Protein AF-A0A654E2T0-F1 (afdb_monomer_lite)

Secondary structure (DSSP, 8-state):
--HHHHHHHHHHHHHHHGGGSSPPHHHHHHHHHHHHHTT--HHHHHHHHHS-SS---GGG--HHHHHHHHHHHHHHT--TT---HHHHHHHHHHHHHTT--HHHHHHHHHHHHTT---HHHHHHHHHHHS---

pLDDT: mean 79.06, std 11.31, range [37.72, 90.38]

Radius of gyration: 14.39 Å; chains: 1; bounding box: 32×35×35 Å

Foldseek 3Di:
DQVVVLLVLLLLLLLLCCPVHDRDPLSLVLSQVLSVLSPDDPVNSVCCNVPRPPRDPLVPDDLVRLLVSLLSLLLSQCRPPDHDPSSLVSSQSSCVSNVHHSVLSVQSNVCNNVVNPPPVSSVVSSVVGVPDD

Structure (mmCIF, N/CA/C/O backbone):
data_AF-A0A654E2T0-F1
#
_entry.id   AF-A0A654E2T0-F1
#
loop_
_atom_site.group_PDB
_atom_site.id
_atom_site.type_symbol
_atom_site.label_atom_id
_atom_site.label_alt_id
_atom_site.label_comp_id
_atom_site.label_asym_id
_atom_site.label_entity_id
_atom_site.label_seq_id
_atom_site.pdbx_PDB_ins_code
_atom_site.Cartn_x
_atom_site.Cartn_y
_atom_site.Cartn_z
_atom_site.occupancy
_atom_site.B_iso_or_equiv
_atom_site.auth_seq_id
_atom_site.auth_comp_id
_atom_site.auth_asym_id
_atom_site.auth_atom_id
_atom_site.pdbx_PDB_model_num
ATOM 1 N N . MET A 1 1 ? 4.883 -10.769 19.058 1.00 37.72 1 MET A N 1
ATOM 2 C CA . MET A 1 1 ? 5.787 -9.907 18.259 1.00 37.72 1 MET A CA 1
ATOM 3 C C . MET A 1 1 ? 5.198 -9.505 16.894 1.00 37.72 1 MET A C 1
ATOM 5 O O . MET A 1 1 ? 5.919 -8.901 16.115 1.00 37.72 1 MET A O 1
ATOM 9 N N . SER A 1 2 ? 3.911 -9.766 16.605 1.00 51.19 2 SER A N 1
ATOM 10 C CA . SER A 1 2 ? 3.298 -9.479 15.290 1.00 51.19 2 SER A CA 1
ATOM 11 C C . SER A 1 2 ? 2.792 -8.034 15.133 1.00 51.19 2 SER A C 1
ATOM 13 O O . SER A 1 2 ? 3.123 -7.389 14.147 1.00 51.19 2 SER A O 1
ATOM 15 N N . LYS A 1 3 ? 2.153 -7.461 16.170 1.00 52.16 3 LYS A N 1
ATOM 16 C CA . LYS A 1 3 ? 1.484 -6.143 16.105 1.00 52.16 3 LYS A CA 1
ATOM 17 C C . LYS A 1 3 ? 2.337 -4.977 15.579 1.00 52.16 3 LYS A C 1
ATOM 19 O O . LYS A 1 3 ? 1.813 -4.105 14.907 1.00 52.16 3 LYS A O 1
ATOM 24 N N . GLN A 1 4 ? 3.639 -4.920 15.882 1.00 54.78 4 GLN A N 1
ATOM 25 C CA . GLN A 1 4 ? 4.495 -3.800 15.448 1.00 54.78 4 GLN A CA 1
ATOM 26 C C . GLN A 1 4 ? 4.699 -3.786 13.925 1.00 54.78 4 GLN A C 1
ATOM 28 O O . GLN A 1 4 ? 4.780 -2.722 13.316 1.00 54.78 4 GLN A O 1
ATOM 33 N N . LYS A 1 5 ? 4.783 -4.975 13.319 1.00 60.12 5 LYS A N 1
ATOM 34 C CA . LYS A 1 5 ? 5.024 -5.136 11.886 1.00 60.12 5 LYS A CA 1
ATOM 35 C C . LYS A 1 5 ? 3.763 -4.800 11.090 1.00 60.12 5 LYS A C 1
ATOM 37 O O . LYS A 1 5 ? 3.849 -4.088 10.095 1.00 60.12 5 LYS A O 1
ATOM 42 N N . ASP A 1 6 ? 2.614 -5.205 11.619 1.00 66.00 6 ASP A N 1
ATOM 43 C CA . ASP A 1 6 ? 1.299 -4.914 11.050 1.00 66.00 6 ASP A CA 1
ATOM 44 C C . ASP A 1 6 ? 1.002 -3.400 11.108 1.00 66.00 6 ASP A C 1
ATOM 46 O O . ASP A 1 6 ? 0.569 -2.808 10.124 1.00 66.00 6 A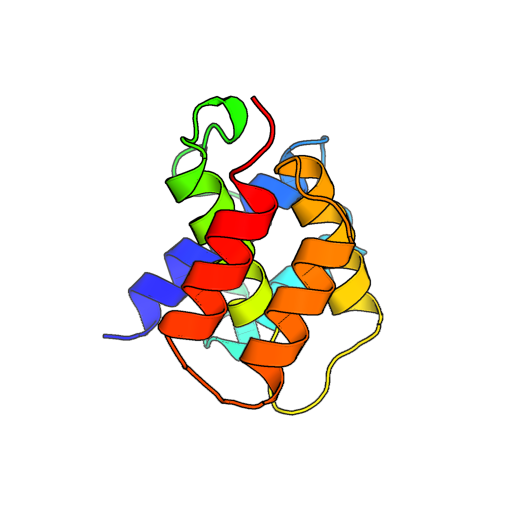SP A O 1
ATOM 50 N N . LYS A 1 7 ? 1.384 -2.720 12.201 1.00 70.31 7 LYS A N 1
ATOM 51 C CA . LYS A 1 7 ? 1.290 -1.251 12.334 1.00 70.31 7 LYS A CA 1
ATOM 52 C C . LYS A 1 7 ? 2.105 -0.491 11.285 1.00 70.31 7 LYS A C 1
ATOM 54 O O . LYS A 1 7 ? 1.581 0.405 10.629 1.00 70.31 7 LYS A O 1
ATOM 59 N N . SER A 1 8 ? 3.376 -0.861 11.085 1.00 74.56 8 SER A N 1
ATOM 60 C CA . SER A 1 8 ? 4.206 -0.228 10.042 1.00 74.56 8 SER A CA 1
ATOM 61 C C . SER A 1 8 ? 3.631 -0.423 8.640 1.00 74.56 8 SER A C 1
ATOM 63 O O . SER A 1 8 ? 3.745 0.443 7.780 1.00 74.56 8 SER A O 1
ATOM 65 N N . GLN A 1 9 ? 2.980 -1.561 8.428 1.00 76.81 9 GLN A N 1
ATOM 66 C CA . GLN A 1 9 ? 2.407 -1.955 7.159 1.00 76.81 9 GLN A CA 1
ATOM 67 C C . GLN A 1 9 ? 1.110 -1.197 6.831 1.00 76.81 9 GLN A C 1
ATOM 69 O O . GLN A 1 9 ? 0.942 -0.753 5.698 1.00 76.81 9 GLN A O 1
ATOM 74 N N . ILE A 1 10 ? 0.245 -0.958 7.820 1.00 82.44 10 ILE A N 1
ATOM 75 C CA . ILE A 1 10 ? -0.939 -0.098 7.656 1.00 82.44 10 ILE A CA 1
ATOM 76 C C . ILE A 1 10 ? -0.546 1.363 7.423 1.00 82.44 10 ILE A C 1
ATOM 78 O O . ILE A 1 10 ? -1.121 2.015 6.555 1.00 82.44 10 ILE A O 1
ATOM 82 N N . SER A 1 11 ? 0.488 1.865 8.106 1.00 82.44 11 SER A N 1
ATOM 83 C CA . SER A 1 11 ? 0.977 3.228 7.860 1.00 82.44 11 SER A CA 1
ATOM 84 C C . SER A 1 11 ? 1.427 3.420 6.412 1.00 82.44 11 SER A C 1
ATOM 86 O O . SER A 1 11 ? 1.116 4.438 5.802 1.00 82.44 11 SER A O 1
ATOM 88 N N . ILE A 1 12 ? 2.108 2.428 5.826 1.00 82.69 12 ILE A N 1
ATOM 89 C CA . ILE A 1 12 ? 2.494 2.453 4.407 1.00 82.69 12 ILE A CA 1
ATOM 90 C C . ILE A 1 12 ? 1.261 2.587 3.503 1.00 82.69 12 ILE A C 1
ATOM 92 O O . ILE A 1 12 ? 1.299 3.378 2.563 1.00 82.69 12 ILE A O 1
ATOM 96 N N . LEU A 1 13 ? 0.171 1.860 3.786 1.00 84.62 13 LEU A N 1
ATOM 97 C CA . LEU A 1 13 ? -1.070 1.959 3.007 1.00 84.62 13 LEU A CA 1
ATOM 98 C C . LEU A 1 13 ? -1.660 3.370 3.070 1.00 84.62 13 LEU A C 1
ATOM 100 O O . LEU A 1 13 ? -1.986 3.924 2.026 1.00 84.62 13 LEU A O 1
ATOM 104 N N . ILE A 1 14 ? -1.729 3.960 4.264 1.00 86.50 14 ILE A N 1
ATOM 105 C CA . ILE A 1 14 ? -2.251 5.318 4.483 1.00 86.50 14 ILE A CA 1
ATOM 106 C C . ILE A 1 14 ? -1.390 6.360 3.757 1.00 86.50 14 ILE A C 1
ATOM 108 O O . ILE A 1 14 ? -1.912 7.272 3.113 1.00 86.50 14 ILE A O 1
ATOM 112 N N . HIS A 1 15 ? -0.063 6.220 3.803 1.00 85.38 15 HIS A N 1
ATOM 113 C CA . HIS A 1 15 ? 0.826 7.126 3.077 1.00 85.38 15 HIS A CA 1
ATOM 114 C C . HIS A 1 15 ? 0.690 6.996 1.563 1.00 85.38 15 HIS A C 1
ATOM 116 O O . HIS A 1 15 ? 0.651 8.015 0.884 1.00 85.38 15 HIS A O 1
ATOM 122 N N . LEU A 1 16 ? 0.607 5.775 1.026 1.00 83.81 16 LEU A N 1
ATOM 123 C CA . LEU A 1 16 ? 0.417 5.568 -0.411 1.00 83.81 16 LEU A CA 1
ATOM 124 C C . LEU A 1 16 ? -0.949 6.088 -0.882 1.00 83.81 16 LEU A C 1
ATOM 126 O O . LEU A 1 16 ? -1.034 6.703 -1.948 1.00 83.81 16 LEU A O 1
ATOM 130 N N . ALA A 1 17 ? -2.001 5.883 -0.087 1.00 84.56 17 ALA A N 1
ATOM 131 C CA . ALA A 1 17 ? -3.335 6.408 -0.365 1.00 84.56 17 ALA A CA 1
ATOM 132 C C . ALA A 1 17 ? -3.340 7.939 -0.401 1.00 84.56 17 ALA A C 1
ATOM 134 O O . ALA A 1 17 ? -3.885 8.520 -1.321 1.00 84.56 17 ALA A O 1
ATOM 135 N N . SER A 1 18 ? -2.630 8.596 0.519 1.00 84.31 18 SER A N 1
ATOM 136 C CA . SER A 1 18 ? -2.570 10.065 0.591 1.00 84.31 18 SER A CA 1
ATOM 137 C C . SER A 1 18 ? -1.596 10.740 -0.393 1.00 84.31 18 SER A C 1
ATOM 139 O O . SER A 1 18 ? -1.451 11.963 -0.380 1.00 84.31 18 SER A O 1
ATOM 141 N N . MET A 1 19 ? -0.893 9.992 -1.256 1.00 80.06 19 MET A N 1
ATOM 142 C CA . MET A 1 19 ? 0.104 10.576 -2.175 1.00 80.06 19 MET A CA 1
ATOM 143 C C . MET A 1 19 ? -0.495 11.518 -3.229 1.00 80.06 19 MET A C 1
ATOM 145 O O . MET A 1 19 ? 0.180 12.452 -3.663 1.00 80.06 19 MET A O 1
ATOM 149 N N . ASP A 1 20 ? -1.717 11.254 -3.682 1.00 74.00 20 ASP A N 1
ATOM 150 C CA . ASP A 1 20 ? -2.446 12.016 -4.703 1.00 74.00 20 ASP A CA 1
ATOM 151 C C . ASP A 1 20 ? -3.455 13.013 -4.116 1.00 74.00 20 ASP A C 1
ATOM 153 O O . ASP A 1 20 ? -4.126 13.716 -4.874 1.00 74.00 20 ASP A O 1
ATOM 157 N N . GLY A 1 21 ? -3.498 13.148 -2.788 1.00 77.50 21 GLY A N 1
ATOM 158 C CA . GLY A 1 21 ? -4.350 14.102 -2.088 1.00 77.50 21 GLY A CA 1
ATOM 159 C C . GLY A 1 21 ? -5.036 13.475 -0.882 1.00 77.50 21 GLY A C 1
ATOM 160 O O . GLY A 1 21 ? -4.399 12.811 -0.065 1.00 77.50 21 GLY A O 1
ATOM 161 N N . ASP A 1 22 ? -6.334 13.729 -0.757 1.00 80.75 22 ASP A N 1
ATOM 162 C CA . ASP A 1 22 ? -7.144 13.178 0.322 1.00 80.75 22 ASP A CA 1
ATOM 163 C C . ASP A 1 22 ? -7.535 11.729 0.024 1.00 80.75 22 ASP A C 1
ATOM 165 O O . ASP A 1 22 ? -7.942 11.400 -1.088 1.00 80.75 22 ASP A O 1
ATOM 169 N N . ILE A 1 23 ? -7.452 10.884 1.051 1.00 84.88 23 ILE A N 1
ATOM 170 C CA . ILE A 1 23 ? -7.916 9.497 0.996 1.00 84.88 23 ILE A CA 1
ATOM 171 C C . ILE A 1 23 ? -9.444 9.510 0.920 1.00 84.88 23 ILE A C 1
ATOM 173 O O . ILE A 1 23 ? -10.098 10.066 1.816 1.00 84.88 23 ILE A O 1
ATOM 177 N N . ASP A 1 24 ? -10.006 8.894 -0.119 1.00 85.81 24 ASP A N 1
ATOM 178 C CA . ASP A 1 24 ? -11.457 8.815 -0.282 1.00 85.81 24 ASP A CA 1
ATOM 179 C C . ASP A 1 24 ? -12.104 7.807 0.688 1.00 85.81 24 ASP A C 1
ATOM 181 O O . ASP A 1 24 ? -11.433 7.017 1.359 1.00 85.81 24 ASP A O 1
ATOM 185 N N . ASP A 1 25 ? -13.433 7.848 0.799 1.00 87.12 25 ASP A N 1
ATOM 186 C CA . ASP A 1 25 ? -14.170 7.000 1.743 1.00 87.12 25 ASP A CA 1
ATOM 187 C C . ASP A 1 25 ? -14.043 5.500 1.421 1.00 87.12 25 ASP A C 1
ATOM 189 O O . ASP A 1 25 ? -14.040 4.674 2.334 1.00 87.12 25 ASP A O 1
ATOM 193 N N . THR A 1 26 ? -13.873 5.140 0.145 1.00 83.44 26 THR A N 1
ATOM 194 C CA . THR A 1 26 ? -13.690 3.745 -0.292 1.00 83.44 26 THR A CA 1
ATOM 195 C C . THR A 1 26 ? -12.313 3.236 0.126 1.00 83.44 26 THR A C 1
ATOM 197 O O . THR A 1 26 ? -12.187 2.135 0.666 1.00 83.44 26 THR A O 1
ATOM 200 N N . GLU A 1 27 ? -11.271 4.044 -0.072 1.00 84.88 27 GLU A N 1
ATOM 201 C CA . GLU A 1 27 ? -9.910 3.733 0.363 1.00 84.88 27 GLU A CA 1
ATOM 202 C C . GLU A 1 27 ? -9.813 3.661 1.894 1.00 84.88 27 GLU A C 1
ATOM 204 O O . GLU A 1 27 ? -9.215 2.721 2.425 1.00 84.88 27 GLU A O 1
ATOM 209 N N . LYS A 1 28 ? -10.451 4.587 2.622 1.00 88.75 28 LYS A N 1
ATOM 210 C CA . LYS A 1 28 ? -10.518 4.547 4.095 1.00 88.75 28 LYS A CA 1
ATOM 211 C C . LYS A 1 28 ? -11.216 3.298 4.604 1.00 88.75 28 LYS A C 1
ATOM 213 O O . LYS A 1 28 ? -10.719 2.674 5.546 1.00 88.75 28 LYS A O 1
ATOM 218 N N . GLU A 1 29 ? -12.341 2.920 4.001 1.00 88.00 29 GLU A N 1
ATOM 219 C CA . GLU A 1 29 ? -13.074 1.716 4.386 1.00 88.00 29 GLU A CA 1
ATOM 220 C C . GLU A 1 29 ? -12.225 0.463 4.137 1.00 88.00 29 GLU A C 1
ATOM 222 O O . GLU A 1 29 ? -12.116 -0.397 5.016 1.00 88.00 29 GLU A O 1
ATOM 227 N N . LEU A 1 30 ? -11.556 0.380 2.985 1.00 84.94 30 LEU A N 1
ATOM 228 C CA . LEU A 1 30 ? -10.680 -0.740 2.656 1.00 84.94 30 LEU A CA 1
ATOM 229 C C . LEU A 1 30 ? -9.492 -0.848 3.624 1.00 84.94 30 LEU A C 1
ATOM 231 O O . LEU A 1 30 ? -9.249 -1.919 4.182 1.00 84.94 30 LEU A O 1
ATOM 235 N N . ILE A 1 31 ? -8.775 0.253 3.868 1.00 87.56 31 ILE A N 1
ATOM 236 C CA . ILE A 1 31 ? -7.643 0.291 4.808 1.00 87.56 31 ILE A CA 1
ATOM 237 C C . ILE A 1 31 ? -8.106 -0.086 6.219 1.00 87.56 31 ILE A C 1
ATOM 239 O O . ILE A 1 31 ? -7.426 -0.857 6.899 1.00 87.56 31 ILE A O 1
ATOM 243 N N . SER A 1 32 ? -9.279 0.394 6.641 1.00 89.56 32 SER A N 1
ATOM 244 C CA . SER A 1 32 ? -9.860 0.057 7.943 1.00 89.56 32 SER A CA 1
ATOM 245 C C . SER A 1 32 ? -10.169 -1.434 8.055 1.00 89.56 32 SER A C 1
ATOM 247 O O . SER A 1 32 ? -9.749 -2.076 9.018 1.00 89.56 32 SER A O 1
ATOM 249 N N . ARG A 1 33 ? -10.810 -2.027 7.039 1.00 85.94 33 ARG A N 1
ATOM 250 C CA . ARG A 1 33 ? -11.083 -3.475 6.989 1.00 85.94 33 ARG A CA 1
ATOM 251 C C . ARG A 1 33 ? -9.792 -4.294 7.081 1.00 85.94 33 ARG A C 1
ATOM 253 O O . ARG A 1 33 ? -9.726 -5.238 7.871 1.00 85.94 33 ARG A O 1
ATOM 260 N N . ILE A 1 34 ? -8.755 -3.916 6.328 1.00 82.75 34 ILE A N 1
ATOM 261 C CA . ILE A 1 34 ? -7.445 -4.586 6.360 1.00 82.75 34 ILE A CA 1
ATOM 262 C C . ILE A 1 34 ? -6.804 -4.444 7.747 1.00 82.75 34 ILE A C 1
ATOM 264 O O . ILE A 1 34 ? -6.328 -5.432 8.308 1.00 82.75 34 ILE A O 1
ATOM 268 N N . GLY A 1 35 ? -6.810 -3.246 8.331 1.00 85.75 35 GLY A N 1
ATOM 269 C CA . GLY A 1 35 ? -6.241 -2.989 9.653 1.00 85.75 35 GLY A CA 1
ATOM 270 C C . GLY A 1 35 ? -6.929 -3.768 10.771 1.00 85.75 35 GLY A C 1
ATOM 271 O O . GLY A 1 35 ? -6.254 -4.387 11.598 1.00 85.75 35 GLY A O 1
ATOM 272 N N . MET A 1 36 ? -8.261 -3.820 10.751 1.00 86.69 36 MET A N 1
ATOM 273 C CA . MET A 1 36 ? -9.053 -4.616 11.692 1.00 86.69 36 MET A CA 1
ATOM 274 C C . MET A 1 36 ? -8.770 -6.113 11.543 1.00 86.69 36 MET A C 1
ATOM 276 O O . MET A 1 36 ? -8.597 -6.808 12.546 1.00 86.69 36 MET A O 1
ATOM 280 N N . ALA A 1 37 ? -8.637 -6.613 10.309 1.00 81.81 37 ALA A N 1
ATOM 281 C CA . ALA A 1 37 ? -8.250 -8.002 10.054 1.00 81.81 37 ALA A CA 1
ATOM 282 C C . ALA A 1 37 ? -6.853 -8.348 10.606 1.00 81.81 37 ALA A C 1
ATOM 284 O O . ALA A 1 37 ? -6.597 -9.494 10.973 1.00 81.81 37 ALA A O 1
ATOM 285 N N . HIS A 1 38 ? -5.969 -7.354 10.728 1.00 78.31 38 HIS A N 1
ATOM 286 C CA . HIS A 1 38 ? -4.644 -7.489 11.341 1.00 78.31 38 HIS A CA 1
ATOM 287 C C . HIS A 1 38 ? -4.630 -7.161 12.849 1.00 78.31 38 HIS A C 1
ATOM 289 O O . HIS A 1 38 ? -3.571 -7.142 13.481 1.00 78.31 38 HIS A O 1
ATOM 295 N N . GLY A 1 39 ? -5.803 -6.965 13.462 1.00 82.69 39 GLY A N 1
ATOM 296 C CA . GLY A 1 39 ? -5.963 -6.821 14.909 1.00 82.69 39 GLY A CA 1
ATOM 297 C C . GLY A 1 39 ? -5.728 -5.412 15.458 1.00 82.69 39 GLY A C 1
ATOM 298 O O . GLY A 1 39 ? -5.398 -5.293 16.646 1.00 82.69 39 GLY A O 1
ATOM 299 N N . LEU A 1 40 ? -5.870 -4.381 14.619 1.00 85.94 40 LEU A N 1
ATOM 300 C CA . LEU A 1 40 ? -5.994 -2.986 15.054 1.00 85.94 40 LEU A CA 1
ATOM 301 C C . LEU A 1 40 ? -7.445 -2.667 15.422 1.00 85.94 40 LEU A C 1
ATOM 303 O O . LEU A 1 40 ? -8.373 -3.194 14.804 1.00 85.94 40 LEU A O 1
ATOM 307 N N . SER A 1 41 ? -7.641 -1.808 16.420 1.00 89.62 41 SER A N 1
ATOM 308 C CA . SER A 1 41 ? -8.967 -1.258 16.707 1.00 89.62 41 SER A CA 1
ATOM 309 C C . SER A 1 41 ? -9.308 -0.086 15.784 1.00 89.62 41 SER A C 1
ATOM 311 O O . SER A 1 41 ? -8.436 0.485 15.126 1.00 89.62 41 SER A O 1
ATOM 313 N N . GLU A 1 42 ? -10.588 0.276 15.740 1.00 89.44 42 GLU A N 1
ATOM 314 C CA . GLU A 1 42 ? -11.058 1.455 15.008 1.00 89.44 42 GLU A CA 1
ATOM 315 C C . GLU A 1 42 ? -10.410 2.738 15.549 1.00 89.44 42 GLU A C 1
ATOM 317 O O . GLU A 1 42 ? -10.008 3.595 14.768 1.00 89.44 42 GLU A O 1
ATOM 322 N N . GLU A 1 43 ? -10.197 2.834 16.867 1.00 89.56 43 GLU A N 1
ATOM 323 C CA . GLU A 1 43 ? -9.504 3.975 17.472 1.00 89.56 43 GLU A CA 1
ATOM 324 C C . GLU A 1 43 ? -8.031 4.048 17.052 1.00 89.56 43 GLU A C 1
ATOM 326 O O . GLU A 1 43 ? -7.545 5.129 16.730 1.00 89.56 43 GLU A O 1
ATOM 331 N N . GLU A 1 44 ? -7.323 2.909 17.010 1.00 87.62 44 GLU A N 1
ATOM 332 C CA . GLU A 1 44 ? -5.937 2.865 16.519 1.00 87.62 44 GLU A CA 1
ATOM 333 C C . GLU A 1 44 ? -5.866 3.276 15.040 1.00 87.62 44 GLU A C 1
ATOM 335 O O . GLU A 1 44 ? -4.949 3.988 14.638 1.00 87.62 44 GLU A O 1
ATOM 340 N N . LEU A 1 45 ? -6.829 2.842 14.222 1.00 88.50 45 LEU A N 1
ATOM 341 C CA . LEU A 1 45 ? -6.905 3.208 12.807 1.00 88.50 45 LEU A CA 1
ATOM 342 C C . LEU A 1 45 ? -7.179 4.694 12.609 1.00 88.50 45 LEU A C 1
ATOM 344 O O . LEU A 1 45 ? -6.500 5.329 11.804 1.00 88.50 45 LEU A O 1
ATOM 348 N N . GLN A 1 46 ? -8.124 5.248 13.364 1.00 88.81 46 GLN A N 1
ATOM 349 C CA . GLN A 1 46 ? -8.429 6.671 13.336 1.00 88.81 46 GLN A CA 1
ATOM 350 C C . GLN A 1 46 ? -7.199 7.501 13.719 1.00 88.81 46 GLN A C 1
ATOM 352 O O . GLN A 1 46 ? -6.866 8.456 13.021 1.00 88.81 46 GLN A O 1
ATOM 357 N N . GLU A 1 47 ? -6.458 7.084 14.750 1.00 87.56 47 GLU A N 1
ATOM 358 C CA . GLU A 1 47 ? -5.197 7.728 15.125 1.00 87.56 47 GLU A CA 1
ATOM 359 C C . GLU A 1 47 ? -4.169 7.676 13.985 1.00 87.56 47 GLU A C 1
ATOM 361 O O . GLU A 1 47 ? -3.483 8.664 13.749 1.00 87.56 47 GLU A O 1
ATOM 366 N N . TYR A 1 48 ? -4.096 6.586 13.214 1.00 84.19 48 TYR A N 1
ATOM 367 C CA . TYR A 1 48 ? -3.215 6.523 12.043 1.00 84.19 48 TYR A CA 1
ATOM 368 C C . TYR A 1 48 ? -3.667 7.398 10.868 1.00 84.19 48 TYR A C 1
ATOM 370 O O . TYR A 1 48 ? -2.815 7.872 10.117 1.00 84.19 48 TYR A O 1
ATOM 378 N N . PHE A 1 49 ? -4.969 7.614 10.681 1.00 85.81 49 PHE A N 1
ATOM 379 C CA . PHE A 1 49 ? -5.469 8.540 9.661 1.00 85.81 49 PHE A CA 1
ATOM 380 C C . PHE A 1 49 ? -5.230 10.002 10.053 1.00 85.81 49 PHE A C 1
ATOM 382 O O . PHE A 1 49 ? -4.809 10.796 9.212 1.00 85.81 49 PHE A O 1
ATOM 389 N N . ASP A 1 50 ? -5.455 10.344 11.322 1.00 85.19 50 ASP A N 1
ATOM 390 C CA . ASP A 1 50 ? -5.301 11.708 11.844 1.00 85.19 50 ASP A CA 1
ATOM 391 C C . ASP A 1 50 ? -3.827 12.074 12.070 1.00 85.19 50 ASP A C 1
ATOM 393 O O . ASP A 1 50 ? -3.390 13.211 11.844 1.00 85.19 50 ASP A O 1
ATOM 397 N N . HIS A 1 51 ? -3.040 11.091 12.499 1.00 81.00 51 HIS A N 1
ATOM 398 C CA . HIS A 1 51 ? -1.616 11.190 12.783 1.00 81.00 51 HIS A CA 1
ATOM 399 C C . HIS A 1 51 ? -0.855 10.038 12.113 1.00 81.00 51 HIS A C 1
ATOM 401 O O . HIS A 1 51 ? -0.360 9.132 12.795 1.00 81.00 51 HIS A O 1
ATOM 407 N N . PRO A 1 52 ? -0.707 10.074 10.773 1.00 70.31 52 PRO A N 1
ATOM 408 C CA . PRO A 1 52 ? 0.138 9.118 10.073 1.00 70.31 52 PRO A CA 1
ATOM 409 C C . PRO A 1 52 ? 1.540 9.116 10.690 1.00 70.31 52 PRO A C 1
ATOM 411 O O . PRO A 1 52 ? 2.044 10.174 11.087 1.00 70.31 52 PRO A O 1
ATOM 414 N N . LEU A 1 53 ? 2.184 7.945 10.765 1.00 68.25 53 LEU A N 1
ATOM 415 C CA . LEU A 1 53 ? 3.583 7.866 11.203 1.00 68.25 53 LEU A CA 1
ATOM 416 C C . LEU A 1 53 ? 4.482 8.658 10.228 1.00 68.25 53 LEU A C 1
ATOM 418 O O . LEU A 1 53 ? 4.001 9.267 9.278 1.00 68.25 53 LEU A O 1
ATOM 422 N N . GLU A 1 54 ? 5.790 8.733 10.490 1.00 67.00 54 GLU A N 1
ATOM 423 C CA . GLU A 1 54 ? 6.722 9.537 9.681 1.00 67.00 54 GLU A CA 1
ATOM 424 C C . GLU A 1 54 ? 6.437 9.456 8.172 1.00 67.00 54 GLU A C 1
ATOM 426 O O . GLU A 1 54 ? 6.328 8.367 7.609 1.00 67.00 54 GLU A O 1
ATOM 431 N N . LYS A 1 55 ? 6.329 10.621 7.511 1.00 67.38 55 LYS A N 1
ATOM 432 C CA . LYS A 1 55 ? 6.069 10.684 6.069 1.00 67.38 55 LYS A CA 1
ATOM 433 C C . LYS A 1 55 ? 7.126 9.882 5.314 1.00 67.38 55 LYS A C 1
ATOM 435 O O . LYS A 1 55 ? 8.288 10.284 5.253 1.00 67.38 55 LYS A O 1
ATOM 440 N N . ILE A 1 56 ? 6.695 8.791 4.689 1.00 73.12 56 ILE A N 1
ATOM 441 C CA . ILE A 1 56 ? 7.532 8.013 3.781 1.00 73.12 56 ILE A CA 1
ATOM 442 C C . ILE A 1 56 ? 7.598 8.757 2.448 1.00 73.12 56 ILE A C 1
ATOM 444 O O . ILE A 1 56 ? 6.586 8.963 1.780 1.00 73.12 56 ILE A O 1
ATOM 448 N N . ASP A 1 57 ? 8.800 9.167 2.056 1.00 77.12 57 ASP A N 1
ATOM 449 C CA . ASP A 1 57 ? 9.042 9.740 0.736 1.00 77.12 57 ASP A CA 1
ATOM 450 C C . ASP A 1 57 ? 9.280 8.614 -0.275 1.00 77.12 57 ASP A C 1
ATOM 452 O O . ASP A 1 57 ? 10.414 8.189 -0.507 1.00 77.12 57 ASP A O 1
ATOM 456 N N . PHE A 1 58 ? 8.194 8.124 -0.879 1.00 77.19 58 PHE A N 1
ATOM 457 C CA . PHE A 1 58 ? 8.250 7.035 -1.859 1.00 77.19 58 PHE A CA 1
ATOM 458 C C . PHE A 1 58 ? 9.123 7.362 -3.079 1.00 77.19 58 PHE A C 1
ATOM 460 O O . PHE A 1 58 ? 9.643 6.448 -3.712 1.00 77.19 58 PHE A O 1
ATOM 467 N N . SER A 1 59 ? 9.347 8.649 -3.381 1.00 75.25 59 SER A N 1
ATOM 468 C CA . SER A 1 59 ? 10.214 9.070 -4.490 1.00 75.25 59 SER A CA 1
ATOM 469 C C . SER A 1 59 ? 11.705 8.832 -4.226 1.00 75.25 59 SER A C 1
ATOM 471 O O . SER A 1 59 ? 12.503 8.828 -5.162 1.00 75.25 59 SER A O 1
ATOM 473 N N . LYS A 1 60 ? 12.086 8.628 -2.959 1.00 82.25 60 LYS A N 1
ATOM 474 C CA . LYS A 1 60 ? 13.469 8.383 -2.528 1.00 82.25 60 LYS A CA 1
ATOM 475 C C . LYS A 1 60 ? 13.769 6.919 -2.232 1.00 82.25 60 LYS A C 1
ATOM 477 O O . LYS A 1 60 ? 14.908 6.612 -1.885 1.00 82.25 60 LYS A O 1
ATOM 482 N N . LEU A 1 61 ? 12.778 6.035 -2.339 1.00 83.38 61 LEU A N 1
ATOM 483 C CA . LEU A 1 61 ? 13.002 4.611 -2.127 1.00 83.38 61 LEU A CA 1
ATOM 484 C C . LEU A 1 61 ? 13.934 4.066 -3.206 1.00 83.38 61 LEU A C 1
ATOM 486 O O . LEU A 1 61 ? 13.775 4.348 -4.395 1.00 83.38 61 LEU A O 1
ATOM 490 N N . SER A 1 62 ? 14.893 3.247 -2.788 1.00 87.62 62 SER A N 1
ATOM 491 C CA . SER A 1 62 ? 15.631 2.402 -3.721 1.00 87.62 62 SER A CA 1
ATOM 492 C C . SER A 1 62 ? 14.682 1.420 -4.416 1.00 87.62 62 SER A C 1
ATOM 494 O O . SER A 1 62 ? 13.602 1.110 -3.911 1.00 87.62 62 SER A O 1
ATOM 496 N N . GLU A 1 63 ? 15.095 0.869 -5.559 1.00 85.06 63 GLU A N 1
ATOM 497 C CA . GLU A 1 63 ? 14.323 -0.181 -6.240 1.00 85.06 63 GLU A CA 1
ATOM 498 C C . GLU A 1 63 ? 14.026 -1.366 -5.310 1.00 85.06 63 GLU A C 1
ATOM 500 O O . GLU A 1 63 ? 12.935 -1.930 -5.345 1.00 85.06 63 GLU A O 1
ATOM 505 N N . ASP A 1 64 ? 14.982 -1.718 -4.443 1.00 85.75 64 ASP A N 1
ATOM 506 C CA . ASP A 1 64 ? 14.819 -2.783 -3.458 1.00 85.75 64 ASP A CA 1
ATOM 507 C C . ASP A 1 64 ? 13.732 -2.458 -2.434 1.00 85.75 64 ASP A C 1
ATOM 509 O O . ASP A 1 64 ? 12.872 -3.303 -2.186 1.00 85.75 64 ASP A O 1
ATOM 513 N N . GLU A 1 65 ? 13.744 -1.250 -1.876 1.00 85.56 65 GLU A N 1
ATOM 514 C CA . GLU A 1 65 ? 12.745 -0.808 -0.900 1.00 85.56 65 GLU A CA 1
ATOM 515 C C . GLU A 1 65 ? 11.367 -0.632 -1.541 1.00 85.56 65 GLU A C 1
ATOM 517 O O . GLU A 1 65 ? 10.356 -0.998 -0.939 1.00 85.56 65 GLU A O 1
ATOM 522 N N . SER A 1 66 ? 11.311 -0.126 -2.774 1.00 87.62 66 SER A N 1
ATOM 523 C CA . SER A 1 66 ? 10.068 0.026 -3.532 1.00 87.62 66 SER A CA 1
ATOM 524 C C . SER A 1 66 ? 9.431 -1.338 -3.821 1.00 87.62 66 SER A C 1
ATOM 526 O O . SER A 1 66 ? 8.238 -1.544 -3.577 1.00 87.62 66 SER A O 1
ATOM 528 N N . PHE A 1 67 ? 10.232 -2.325 -4.233 1.00 89.50 67 PHE A N 1
ATOM 529 C CA . PHE A 1 67 ? 9.735 -3.677 -4.480 1.00 89.50 67 PHE A CA 1
ATOM 530 C C . PHE A 1 67 ? 9.293 -4.365 -3.193 1.00 89.50 67 PHE A C 1
ATOM 532 O O . PHE A 1 67 ? 8.246 -5.013 -3.163 1.00 89.50 67 PHE A O 1
ATOM 539 N N . ASP A 1 68 ? 10.072 -4.230 -2.121 1.00 86.38 68 ASP A N 1
ATOM 540 C CA . ASP A 1 68 ? 9.727 -4.811 -0.828 1.00 86.38 68 ASP A CA 1
ATOM 541 C C . ASP A 1 68 ? 8.436 -4.173 -0.276 1.00 86.38 68 ASP A C 1
ATOM 543 O O . ASP A 1 68 ? 7.609 -4.869 0.320 1.00 86.38 68 ASP A O 1
ATOM 547 N N . THR A 1 69 ? 8.206 -2.884 -0.549 1.00 86.44 69 THR A N 1
ATOM 548 C CA . THR A 1 69 ? 6.948 -2.178 -0.254 1.00 86.44 69 THR A CA 1
ATOM 549 C C . THR A 1 69 ? 5.778 -2.778 -1.034 1.00 86.44 69 THR A C 1
ATOM 551 O O . THR A 1 69 ? 4.772 -3.149 -0.425 1.00 86.44 69 THR A O 1
ATOM 554 N N . LEU A 1 70 ? 5.920 -2.964 -2.352 1.00 88.94 70 LEU A N 1
ATOM 555 C CA . LEU A 1 70 ? 4.901 -3.612 -3.185 1.00 88.94 70 LEU A CA 1
ATOM 556 C C . LEU A 1 70 ? 4.603 -5.046 -2.715 1.00 88.94 70 LEU A C 1
ATOM 558 O O . LEU A 1 70 ? 3.445 -5.444 -2.600 1.00 88.94 70 LEU A O 1
ATOM 562 N N . TYR A 1 71 ? 5.640 -5.827 -2.413 1.00 87.19 71 TYR A N 1
ATOM 563 C CA . TYR A 1 71 ? 5.498 -7.192 -1.910 1.00 87.19 71 TYR A CA 1
ATOM 564 C C . TYR A 1 71 ? 4.743 -7.237 -0.578 1.00 87.19 71 TYR A C 1
ATOM 566 O O . TYR A 1 71 ? 3.835 -8.054 -0.413 1.00 87.19 71 TYR A O 1
ATOM 574 N N . ASN A 1 72 ? 5.088 -6.353 0.363 1.00 82.19 72 ASN A N 1
ATOM 575 C CA . ASN A 1 72 ? 4.394 -6.250 1.645 1.00 82.19 72 ASN A CA 1
ATOM 576 C C . ASN A 1 72 ? 2.926 -5.858 1.458 1.00 82.19 72 ASN A C 1
ATOM 578 O O . ASN A 1 72 ? 2.073 -6.415 2.142 1.00 82.19 72 ASN A O 1
ATOM 582 N N . LEU A 1 73 ? 2.631 -4.966 0.510 1.00 84.44 73 LEU A N 1
ATOM 583 C CA . LEU A 1 73 ? 1.273 -4.547 0.179 1.00 84.44 73 LEU A CA 1
ATOM 584 C C . LEU A 1 73 ? 0.420 -5.717 -0.328 1.00 84.44 73 LEU A C 1
ATOM 586 O O . LEU A 1 73 ? -0.643 -5.985 0.225 1.00 84.44 73 LEU A O 1
ATOM 590 N N . VAL A 1 74 ? 0.921 -6.486 -1.298 1.00 84.56 74 VAL A N 1
ATOM 591 C CA . VAL A 1 74 ? 0.218 -7.685 -1.795 1.00 84.56 74 VAL A CA 1
ATOM 592 C C . VAL A 1 74 ? 0.074 -8.743 -0.692 1.00 84.56 74 VAL A C 1
ATOM 594 O O . VAL A 1 74 ? -0.912 -9.475 -0.653 1.00 84.56 74 VAL A O 1
ATOM 597 N N . HIS A 1 75 ? 1.038 -8.829 0.230 1.00 79.56 75 HIS A N 1
ATOM 598 C CA . HIS A 1 75 ? 0.956 -9.743 1.368 1.00 79.56 75 HIS A CA 1
ATOM 599 C C . HIS A 1 75 ? -0.117 -9.339 2.385 1.00 79.56 75 HIS A C 1
ATOM 601 O O . HIS A 1 75 ? -0.827 -10.212 2.879 1.00 79.56 75 HIS A O 1
ATOM 607 N N . LEU A 1 76 ? -0.238 -8.041 2.674 1.00 76.94 76 LEU A N 1
ATOM 608 C CA . LEU A 1 76 ? -1.227 -7.469 3.592 1.00 76.94 76 LEU A CA 1
ATOM 609 C C . LEU A 1 76 ? -2.659 -7.655 3.111 1.00 76.94 76 LEU A C 1
ATOM 611 O O . LEU A 1 76 ? -3.550 -7.896 3.916 1.00 76.94 76 LEU A O 1
ATOM 615 N N . MET A 1 77 ? -2.888 -7.572 1.802 1.00 72.88 77 MET A N 1
ATOM 616 C CA . MET A 1 77 ? -4.232 -7.726 1.235 1.00 72.88 77 MET A CA 1
ATOM 617 C C . MET A 1 77 ? -4.704 -9.177 1.170 1.00 72.88 77 MET A C 1
ATOM 619 O O . MET A 1 77 ? -5.808 -9.453 0.721 1.00 72.88 77 MET A O 1
ATOM 623 N N . LYS A 1 78 ? -3.908 -10.130 1.665 1.00 72.00 78 LYS A N 1
ATOM 624 C CA . LYS A 1 78 ? -4.374 -11.496 1.906 1.00 72.00 78 LYS A CA 1
ATOM 625 C C . LYS A 1 78 ? -5.150 -11.551 3.226 1.00 72.00 78 LYS A C 1
ATOM 627 O O . LYS A 1 78 ? -4.696 -12.170 4.190 1.00 72.00 78 LYS A O 1
ATOM 632 N N . VAL A 1 79 ? -6.317 -10.916 3.265 1.00 61.66 79 VAL A N 1
ATOM 633 C CA . VAL A 1 79 ? -7.296 -11.110 4.341 1.00 61.66 79 VAL A CA 1
ATOM 634 C C . VAL A 1 79 ? -8.021 -12.443 4.093 1.00 61.66 79 VAL A C 1
ATOM 636 O O . VAL A 1 79 ? -8.198 -12.863 2.953 1.00 61.66 79 VAL A O 1
ATOM 639 N N . ASP A 1 80 ? -8.315 -13.189 5.159 1.00 54.84 80 ASP A N 1
ATOM 640 C CA . ASP A 1 80 ? -8.688 -14.614 5.166 1.00 54.84 80 ASP A CA 1
ATOM 641 C C . ASP A 1 80 ? -9.439 -15.147 3.921 1.00 54.84 80 ASP A C 1
ATOM 643 O O . ASP A 1 80 ? -10.655 -15.032 3.771 1.00 54.84 80 ASP A O 1
ATOM 647 N N . GLY A 1 81 ? -8.685 -15.821 3.045 1.00 53.47 81 GLY A N 1
ATOM 648 C CA . GLY A 1 81 ? -9.166 -16.797 2.060 1.00 53.47 81 GLY A CA 1
ATOM 649 C C . GLY A 1 81 ? -10.036 -16.284 0.910 1.00 53.47 81 GLY A C 1
ATOM 650 O O . GLY A 1 81 ? -10.386 -17.085 0.039 1.00 53.47 81 GLY A O 1
ATOM 651 N N . LYS A 1 82 ? -10.388 -14.999 0.874 1.00 56.56 82 LYS A N 1
ATOM 652 C CA . LYS A 1 82 ? -11.176 -14.400 -0.203 1.00 56.56 82 LYS A CA 1
ATOM 653 C C . LYS A 1 82 ? -10.560 -13.084 -0.597 1.00 56.56 82 LYS A C 1
ATOM 655 O O . LYS A 1 82 ? -10.263 -12.262 0.252 1.00 56.56 82 LYS A O 1
ATOM 660 N N . ILE A 1 83 ? -10.389 -12.943 -1.898 1.00 59.91 83 ILE A N 1
ATOM 661 C CA . ILE A 1 83 ? -9.811 -11.756 -2.492 1.00 59.91 83 ILE A CA 1
ATOM 662 C C . ILE A 1 83 ? -10.960 -11.043 -3.167 1.00 59.91 83 ILE A C 1
ATOM 664 O O . ILE A 1 83 ? -11.673 -11.640 -3.979 1.00 59.91 83 ILE A O 1
ATOM 668 N N . PHE A 1 84 ? -11.180 -9.808 -2.750 1.00 65.56 84 PHE A N 1
ATOM 669 C CA . PHE A 1 84 ? -12.21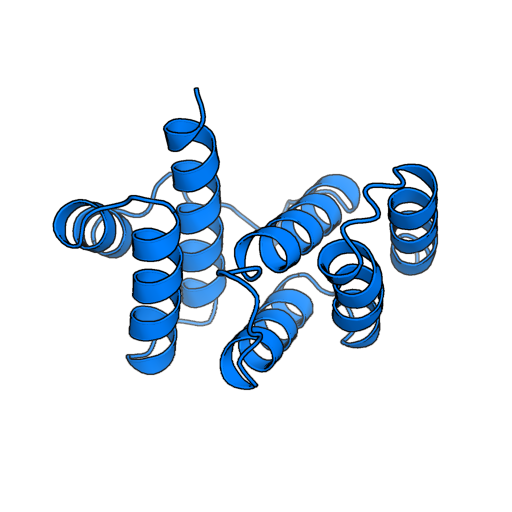3 -8.955 -3.306 1.00 65.56 84 PHE A CA 1
ATOM 670 C C . PHE A 1 84 ? -11.621 -8.180 -4.489 1.00 65.56 84 PHE A C 1
ATOM 672 O O . PHE A 1 84 ? -10.467 -7.750 -4.446 1.00 65.56 84 PHE A O 1
ATOM 679 N N . ASP A 1 85 ? -12.398 -7.984 -5.557 1.00 73.81 85 ASP A N 1
ATOM 680 C CA . ASP A 1 85 ? -11.958 -7.224 -6.742 1.00 73.81 85 ASP A CA 1
ATOM 681 C C . ASP A 1 85 ? -11.450 -5.814 -6.366 1.00 73.81 85 ASP A C 1
ATOM 683 O O . ASP A 1 85 ? -10.543 -5.268 -6.997 1.00 73.81 85 ASP A O 1
ATOM 687 N N . GLU A 1 86 ? -11.989 -5.267 -5.276 1.00 74.12 86 GLU A N 1
ATOM 688 C CA . GLU A 1 86 ? -11.610 -4.003 -4.645 1.00 74.12 86 GLU A CA 1
ATOM 689 C C . GLU A 1 86 ? -10.156 -4.006 -4.125 1.00 74.12 86 GLU A C 1
ATOM 691 O O . GLU A 1 86 ? -9.419 -3.049 -4.365 1.00 74.12 86 GLU A O 1
ATOM 696 N N . GLU A 1 87 ? -9.697 -5.093 -3.490 1.00 76.62 87 GLU A N 1
ATOM 697 C CA . GLU A 1 87 ? -8.325 -5.234 -2.965 1.0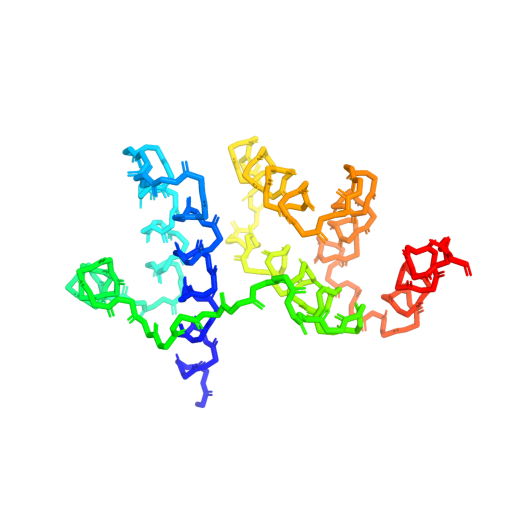0 76.62 87 GLU A CA 1
ATOM 698 C C . GLU A 1 87 ? -7.303 -5.329 -4.096 1.00 76.62 87 GLU A C 1
ATOM 700 O O . GLU A 1 87 ? -6.241 -4.700 -4.054 1.00 76.62 87 GLU A O 1
ATOM 705 N N . ILE A 1 88 ? -7.637 -6.096 -5.140 1.00 79.69 88 ILE A N 1
ATOM 706 C CA . ILE A 1 88 ? -6.804 -6.178 -6.337 1.00 79.69 88 ILE A CA 1
ATOM 707 C C . ILE A 1 88 ? -6.710 -4.791 -6.964 1.00 79.69 88 ILE A C 1
ATOM 709 O O . ILE A 1 88 ? -5.595 -4.322 -7.184 1.00 79.69 88 ILE A O 1
ATOM 713 N N . SER A 1 89 ? -7.844 -4.128 -7.212 1.00 82.56 89 SER A N 1
ATOM 714 C CA . SER A 1 89 ? -7.893 -2.784 -7.800 1.00 82.56 89 SER A CA 1
ATOM 715 C C . SER A 1 89 ? -7.035 -1.789 -7.015 1.00 82.56 89 SER A C 1
ATOM 717 O O . SER A 1 89 ? -6.221 -1.065 -7.594 1.00 82.56 89 SER A O 1
ATOM 719 N N . TYR A 1 90 ? -7.122 -1.818 -5.686 1.00 84.00 90 TYR A N 1
ATOM 720 C CA . TYR A 1 90 ? -6.288 -0.982 -4.835 1.00 84.00 90 TYR A CA 1
ATOM 721 C C . TYR A 1 90 ? -4.796 -1.331 -4.967 1.00 84.00 90 TYR A C 1
ATOM 723 O O . TYR A 1 90 ? -3.976 -0.432 -5.161 1.00 84.00 90 TYR A O 1
ATOM 731 N N . CYS A 1 91 ? -4.416 -2.617 -4.960 1.00 85.69 91 CYS A N 1
ATOM 732 C CA . CYS A 1 91 ? -3.031 -3.028 -5.230 1.00 85.69 91 CYS A CA 1
ATOM 733 C C . CYS A 1 91 ? -2.522 -2.504 -6.578 1.00 85.69 91 CYS A C 1
ATOM 735 O O . CYS A 1 91 ? -1.373 -2.070 -6.663 1.00 85.69 91 CYS A O 1
ATOM 737 N N . MET A 1 92 ? -3.357 -2.523 -7.625 1.00 86.81 92 MET A N 1
ATOM 738 C CA . MET A 1 92 ? -2.998 -1.981 -8.942 1.00 86.81 92 MET A CA 1
ATOM 739 C C . MET A 1 92 ? -2.702 -0.481 -8.864 1.00 86.81 92 MET A C 1
ATOM 741 O O . MET A 1 92 ? -1.692 -0.018 -9.402 1.00 86.81 92 MET A O 1
ATOM 745 N N . ASN A 1 93 ? -3.559 0.273 -8.172 1.00 86.88 93 ASN A N 1
ATOM 746 C CA . ASN A 1 93 ? -3.397 1.714 -7.998 1.00 86.88 93 ASN A CA 1
ATOM 747 C C . ASN A 1 93 ? -2.108 2.037 -7.235 1.00 86.88 93 ASN A C 1
ATOM 749 O O . ASN A 1 93 ? -1.324 2.880 -7.674 1.00 86.88 93 ASN A O 1
ATOM 753 N N . MET A 1 94 ? -1.832 1.321 -6.145 1.00 86.44 94 MET A N 1
ATOM 754 C CA . MET A 1 94 ? -0.617 1.526 -5.353 1.00 86.44 94 MET A CA 1
ATOM 755 C C . MET A 1 94 ? 0.651 1.097 -6.098 1.00 86.44 94 MET A C 1
ATOM 757 O O . MET A 1 94 ? 1.666 1.790 -6.039 1.00 86.44 94 MET A O 1
ATOM 761 N N . ALA A 1 95 ? 0.602 0.005 -6.865 1.00 88.69 95 ALA A N 1
ATOM 762 C CA . ALA A 1 95 ? 1.715 -0.421 -7.711 1.00 88.69 95 ALA A CA 1
ATOM 763 C C . ALA A 1 95 ? 2.079 0.650 -8.743 1.00 88.69 95 ALA A C 1
ATOM 765 O O . ALA A 1 95 ? 3.257 0.964 -8.908 1.00 88.69 95 ALA A O 1
ATOM 766 N N . LYS A 1 96 ? 1.073 1.281 -9.360 1.00 88.00 96 LYS A N 1
ATOM 767 C CA . LYS A 1 96 ? 1.280 2.403 -10.280 1.00 88.00 96 LYS A CA 1
ATOM 768 C C . LYS A 1 96 ? 1.965 3.588 -9.590 1.00 88.00 96 LYS A C 1
ATOM 770 O O . LYS A 1 96 ? 2.872 4.168 -10.182 1.00 88.00 96 LYS A O 1
ATOM 775 N N . LYS A 1 97 ? 1.579 3.918 -8.348 1.00 83.56 97 LYS A N 1
ATOM 776 C CA . LYS A 1 97 ? 2.227 4.971 -7.535 1.00 83.56 97 LYS A CA 1
ATOM 777 C C . LYS A 1 97 ? 3.704 4.645 -7.242 1.00 83.56 97 LYS A C 1
ATOM 779 O O . LYS A 1 97 ? 4.536 5.546 -7.248 1.00 83.56 97 LYS A O 1
ATOM 784 N N . LEU A 1 98 ? 4.039 3.364 -7.074 1.00 85.81 98 LEU A N 1
ATOM 785 C CA . LEU A 1 98 ? 5.409 2.862 -6.876 1.00 85.81 98 LEU A CA 1
ATOM 786 C C . LEU A 1 98 ? 6.207 2.658 -8.183 1.00 85.81 98 LEU A C 1
ATOM 788 O O . LEU A 1 98 ? 7.365 2.246 -8.137 1.00 85.81 98 LEU A O 1
ATOM 792 N N . GLY A 1 99 ? 5.607 2.924 -9.349 1.00 87.75 99 GLY A N 1
ATOM 793 C CA . GLY A 1 99 ? 6.251 2.747 -10.655 1.00 87.75 99 GLY A CA 1
ATOM 794 C C . GLY A 1 99 ? 6.253 1.307 -11.183 1.00 87.75 99 GLY A C 1
ATOM 795 O O . GLY A 1 99 ? 6.952 1.010 -12.152 1.00 87.75 99 GLY A O 1
ATOM 796 N N . TYR A 1 100 ? 5.462 0.413 -10.589 1.00 90.38 100 TYR A N 1
ATOM 797 C CA . TYR A 1 100 ? 5.320 -0.966 -11.044 1.00 90.38 100 TYR A CA 1
ATOM 798 C C . TYR A 1 100 ? 4.113 -1.147 -11.966 1.00 90.38 100 TYR A C 1
ATOM 800 O O . TYR A 1 100 ? 3.054 -0.551 -11.752 1.00 90.38 100 TYR A O 1
ATOM 808 N N . PRO A 1 101 ? 4.244 -2.001 -12.993 1.00 90.06 101 PRO A N 1
ATOM 809 C CA . PRO A 1 101 ? 3.140 -2.318 -13.876 1.00 90.06 101 PRO A CA 1
ATOM 810 C C . PRO A 1 101 ? 2.184 -3.316 -13.207 1.00 90.06 101 PRO A C 1
ATOM 812 O O . PRO A 1 101 ? 2.537 -4.006 -12.246 1.00 90.06 101 PRO A O 1
ATOM 815 N N . LEU A 1 102 ? 0.974 -3.426 -13.750 1.00 86.88 102 LEU A N 1
ATOM 816 C CA . LEU A 1 102 ? -0.066 -4.316 -13.237 1.00 86.88 102 LEU A CA 1
ATOM 817 C C . LEU A 1 102 ? 0.399 -5.779 -13.134 1.00 86.88 102 LEU A C 1
ATOM 819 O O . LEU A 1 102 ? 0.085 -6.494 -12.181 1.00 86.88 102 LEU A O 1
ATOM 823 N N . GLU A 1 103 ? 1.187 -6.227 -14.101 1.00 89.75 103 GLU A N 1
ATOM 824 C CA . GLU A 1 103 ? 1.721 -7.582 -14.160 1.00 89.75 103 GLU A CA 1
ATOM 825 C C . GLU A 1 103 ? 2.555 -7.927 -12.918 1.00 89.75 103 GLU A C 1
ATOM 827 O O . GLU A 1 103 ? 2.585 -9.087 -12.509 1.00 89.75 103 GLU A O 1
ATOM 832 N N . ALA A 1 104 ? 3.185 -6.938 -12.273 1.00 89.94 104 ALA A N 1
ATOM 833 C CA . ALA A 1 104 ? 3.930 -7.156 -11.037 1.00 89.94 104 ALA A CA 1
ATOM 834 C C . ALA A 1 104 ? 3.007 -7.548 -9.877 1.00 89.94 104 ALA A C 1
ATOM 836 O O . ALA A 1 104 ? 3.333 -8.465 -9.122 1.00 89.94 104 ALA A O 1
ATOM 837 N N . VAL A 1 105 ? 1.836 -6.914 -9.773 1.00 88.12 105 VAL A N 1
ATOM 838 C CA . VAL A 1 105 ? 0.817 -7.254 -8.768 1.00 88.12 105 VAL A CA 1
ATOM 839 C C . VAL A 1 105 ? 0.317 -8.674 -8.992 1.00 88.12 105 VAL A C 1
ATOM 841 O O . VAL A 1 105 ? 0.289 -9.461 -8.051 1.00 88.12 105 VAL A O 1
ATOM 844 N N . MET A 1 106 ? -0.011 -9.031 -10.235 1.00 86.88 106 MET A N 1
ATOM 845 C CA . MET A 1 106 ? -0.526 -10.363 -10.578 1.00 86.88 106 MET A CA 1
ATOM 846 C C . MET A 1 106 ? 0.503 -11.473 -10.331 1.00 86.88 106 MET A C 1
ATOM 848 O O . MET A 1 106 ? 0.172 -12.523 -9.770 1.00 86.88 106 MET A O 1
ATOM 852 N N . ASP A 1 107 ? 1.765 -11.236 -10.695 1.00 88.25 107 ASP A N 1
ATOM 853 C CA . ASP A 1 107 ? 2.851 -12.180 -10.435 1.00 88.25 107 ASP A CA 1
ATOM 854 C C . ASP A 1 107 ? 3.037 -12.393 -8.927 1.00 88.25 107 ASP A C 1
ATOM 856 O O . ASP A 1 107 ? 3.100 -13.535 -8.468 1.00 88.25 107 ASP A O 1
ATOM 860 N N . LEU A 1 108 ? 3.080 -11.313 -8.139 1.00 87.12 108 LEU A N 1
ATOM 861 C CA . LEU A 1 108 ? 3.206 -11.385 -6.680 1.00 87.12 108 LEU A CA 1
ATOM 862 C C . LEU A 1 108 ? 2.006 -12.079 -6.037 1.00 87.12 108 LEU A C 1
ATOM 864 O O . LEU A 1 108 ? 2.173 -12.939 -5.168 1.00 87.12 108 LEU A O 1
ATOM 868 N N . TYR A 1 109 ? 0.809 -11.752 -6.507 1.00 81.06 109 TYR A N 1
ATOM 869 C CA . TYR A 1 109 ? -0.439 -12.334 -6.049 1.00 81.06 109 TYR A CA 1
ATOM 870 C C . TYR A 1 109 ? -0.452 -13.852 -6.223 1.00 81.06 109 TYR A C 1
ATOM 872 O O . TYR A 1 109 ? -0.762 -14.579 -5.279 1.00 81.06 109 TYR A O 1
ATOM 880 N N . SER A 1 110 ? -0.031 -14.347 -7.393 1.00 79.50 110 SER A N 1
ATOM 881 C CA . SER A 1 110 ? 0.038 -15.788 -7.667 1.00 79.50 110 SER A CA 1
ATOM 882 C C . SER A 1 110 ? 0.903 -16.543 -6.646 1.00 79.50 110 SER A C 1
ATOM 884 O O . SER A 1 110 ? 0.562 -17.655 -6.239 1.00 79.50 110 SER A O 1
ATOM 886 N N . GLN A 1 111 ? 1.985 -15.915 -6.172 1.00 78.62 111 GLN A N 1
ATOM 887 C CA . GLN A 1 111 ? 2.893 -16.495 -5.181 1.00 78.62 111 GLN A CA 1
ATOM 888 C C . GLN A 1 111 ? 2.326 -16.416 -3.762 1.00 78.62 111 GLN A C 1
ATOM 890 O O . GLN A 1 111 ? 2.375 -17.392 -3.009 1.00 78.62 111 GLN A O 1
ATOM 895 N N . VAL A 1 112 ? 1.771 -15.259 -3.391 1.00 73.44 112 VAL A N 1
ATOM 896 C CA . VAL A 1 112 ? 1.197 -15.015 -2.061 1.00 73.44 112 VAL A CA 1
ATOM 897 C C . VAL A 1 112 ? -0.046 -15.885 -1.828 1.00 73.44 112 VAL A C 1
ATOM 899 O O . VAL A 1 112 ? -0.181 -16.480 -0.755 1.00 73.44 112 VAL A O 1
ATOM 902 N N . HIS A 1 113 ? -0.914 -16.030 -2.835 1.00 66.88 113 HIS A N 1
ATOM 903 C CA . HIS A 1 113 ? -2.129 -16.846 -2.770 1.00 66.88 113 HIS A CA 1
ATOM 904 C C . HIS A 1 113 ? -1.827 -18.342 -2.639 1.00 66.88 113 HIS A C 1
ATOM 906 O O . HIS A 1 113 ? -2.459 -19.035 -1.844 1.00 66.88 113 HIS A O 1
ATOM 912 N N . ALA A 1 114 ? -0.818 -18.850 -3.352 1.00 64.31 114 ALA A N 1
ATOM 913 C CA . ALA A 1 114 ? -0.454 -20.263 -3.285 1.00 64.31 114 ALA A CA 1
ATOM 914 C C . ALA A 1 114 ? 0.073 -20.696 -1.894 1.00 64.31 114 ALA A C 1
ATOM 916 O O . ALA A 1 114 ? 0.332 -21.878 -1.682 1.00 64.31 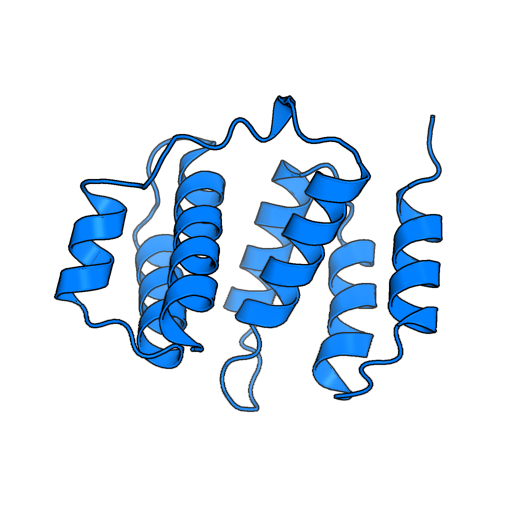114 ALA A O 1
ATOM 917 N N . ASN A 1 115 ? 0.265 -19.763 -0.942 1.00 59.50 115 ASN A N 1
ATOM 918 C CA . ASN A 1 115 ? 1.027 -19.948 0.306 1.00 59.50 115 ASN A CA 1
ATOM 919 C C . ASN A 1 115 ? 2.448 -20.490 0.061 1.00 59.50 115 ASN A C 1
ATOM 921 O O . ASN A 1 115 ? 3.136 -20.949 0.976 1.00 59.50 115 ASN A O 1
ATOM 925 N N . VAL A 1 116 ? 2.919 -20.399 -1.181 1.00 55.75 116 VAL A N 1
ATOM 926 C CA . VAL A 1 116 ? 4.233 -20.841 -1.608 1.00 55.75 116 VAL A CA 1
ATOM 927 C C . VAL A 1 116 ? 5.188 -19.689 -1.313 1.00 55.75 116 VAL A C 1
ATOM 929 O O . VAL A 1 116 ? 5.500 -18.868 -2.168 1.00 55.75 116 VAL A O 1
ATOM 932 N N . LYS A 1 117 ? 5.677 -19.602 -0.069 1.00 58.41 117 LYS A N 1
ATOM 933 C CA . LYS A 1 117 ? 6.765 -18.675 0.302 1.00 58.41 117 LYS A CA 1
ATOM 934 C C . LYS A 1 117 ? 8.112 -19.149 -0.268 1.00 58.41 117 LYS A C 1
ATOM 936 O O . LYS A 1 117 ? 9.099 -19.249 0.466 1.00 58.41 117 LYS A O 1
ATOM 941 N N . LEU A 1 118 ? 8.192 -19.458 -1.566 1.00 67.31 118 LEU A N 1
ATOM 942 C CA . LEU A 1 118 ? 9.484 -19.701 -2.200 1.00 67.31 118 LEU A CA 1
ATOM 943 C C . LEU A 1 118 ? 10.177 -18.359 -2.418 1.00 67.31 118 LEU A C 1
ATOM 945 O O . LEU A 1 118 ? 9.916 -17.636 -3.378 1.00 67.31 118 LEU A O 1
ATOM 949 N N . LYS A 1 119 ? 11.131 -18.057 -1.530 1.00 73.00 119 LYS A N 1
ATOM 950 C CA . LYS A 1 119 ? 12.031 -16.901 -1.659 1.00 73.00 119 LYS A CA 1
ATOM 951 C C . LYS A 1 119 ? 12.674 -16.814 -3.051 1.00 73.00 119 LYS A C 1
ATOM 953 O O . LYS A 1 119 ? 12.943 -15.713 -3.516 1.00 73.00 119 LYS A O 1
ATOM 958 N N . SER A 1 120 ? 12.904 -17.947 -3.721 1.00 78.00 120 SER A N 1
ATOM 959 C CA . SER A 1 120 ? 13.436 -17.992 -5.087 1.00 78.00 120 SER A CA 1
ATOM 960 C C . SER A 1 120 ? 12.475 -17.426 -6.133 1.00 78.00 120 SER A C 1
ATOM 962 O O . SER A 1 120 ? 12.936 -16.743 -7.041 1.00 78.00 120 SER A O 1
ATOM 964 N N . GLU A 1 121 ? 11.167 -17.668 -6.015 1.00 83.19 121 GLU A N 1
ATOM 965 C CA . GLU A 1 121 ? 10.174 -17.134 -6.957 1.00 83.19 121 GLU A CA 1
ATOM 966 C C . GLU A 1 121 ? 9.991 -15.631 -6.754 1.00 83.19 121 GLU A C 1
ATOM 968 O O . GLU A 1 121 ? 10.052 -14.873 -7.719 1.00 83.19 121 GLU A O 1
ATOM 973 N N . ILE A 1 122 ? 9.921 -15.173 -5.500 1.00 84.38 122 ILE A N 1
ATOM 974 C CA . ILE A 1 122 ? 9.895 -13.735 -5.192 1.00 84.38 122 ILE A CA 1
ATOM 975 C C . ILE A 1 122 ? 11.152 -13.034 -5.726 1.00 84.38 122 ILE A C 1
ATOM 977 O O . ILE A 1 122 ? 11.050 -11.975 -6.337 1.00 84.38 122 ILE A O 1
ATOM 981 N N . GLN A 1 123 ? 12.338 -13.643 -5.595 1.00 84.94 123 GLN A N 1
ATOM 982 C CA . GLN A 1 123 ? 13.564 -13.093 -6.188 1.00 84.94 123 GLN A CA 1
ATOM 983 C C . GLN A 1 123 ? 13.536 -13.060 -7.720 1.00 84.94 123 GLN A C 1
ATOM 985 O O . GLN A 1 123 ? 14.098 -12.139 -8.313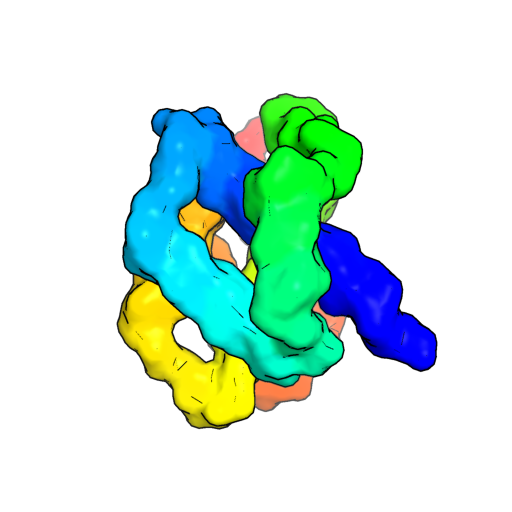 1.00 84.94 123 GLN A O 1
ATOM 990 N N . LYS A 1 124 ? 12.914 -14.040 -8.386 1.00 87.06 124 LYS A N 1
ATOM 991 C CA . LYS A 1 124 ? 12.748 -14.012 -9.848 1.00 87.06 124 LYS A CA 1
ATOM 992 C C . LYS A 1 124 ? 11.833 -12.867 -10.272 1.00 87.06 124 LYS A C 1
ATOM 994 O O . LYS A 1 124 ? 12.187 -12.145 -11.200 1.00 87.06 124 LYS A O 1
ATOM 999 N N 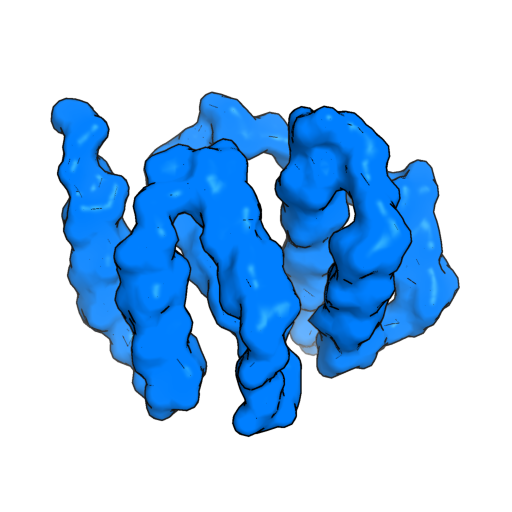. ILE A 1 125 ? 10.716 -12.675 -9.570 1.00 87.06 125 ILE A N 1
ATOM 1000 C CA . ILE A 1 125 ? 9.789 -11.558 -9.801 1.00 87.06 125 ILE A CA 1
ATOM 1001 C C . ILE A 1 125 ? 10.516 -10.227 -9.575 1.00 87.06 125 ILE A C 1
ATOM 1003 O O . ILE A 1 125 ? 10.492 -9.364 -10.447 1.00 87.06 125 ILE A O 1
ATOM 1007 N N . LYS A 1 126 ? 11.272 -10.102 -8.479 1.00 88.25 126 LYS A N 1
ATOM 1008 C CA . LYS A 1 126 ? 12.109 -8.929 -8.197 1.00 88.25 126 LYS A CA 1
ATOM 1009 C C . LYS A 1 126 ? 13.055 -8.617 -9.356 1.00 88.25 126 LYS A C 1
ATOM 1011 O O . LYS A 1 126 ? 13.004 -7.538 -9.929 1.00 88.25 126 LYS A O 1
ATOM 1016 N N . ARG A 1 127 ? 13.840 -9.600 -9.812 1.00 88.12 127 ARG A N 1
ATOM 1017 C CA . ARG A 1 127 ? 14.757 -9.442 -10.961 1.00 88.12 127 ARG A CA 1
ATOM 1018 C C . ARG A 1 127 ? 14.047 -9.096 -12.273 1.00 88.12 127 ARG A C 1
ATOM 1020 O O . ARG A 1 127 ? 14.647 -8.416 -13.102 1.00 88.12 127 ARG A O 1
ATOM 1027 N N . LYS A 1 128 ? 12.818 -9.582 -12.482 1.00 89.50 128 LYS A N 1
ATOM 1028 C CA . LYS A 1 128 ? 11.997 -9.272 -13.665 1.00 89.50 128 LYS A CA 1
ATOM 1029 C C . LYS A 1 128 ? 11.634 -7.786 -13.707 1.00 89.50 128 LYS A C 1
ATOM 1031 O O . LYS A 1 128 ? 11.707 -7.198 -14.780 1.00 89.50 128 LYS A O 1
ATOM 1036 N N . TYR A 1 129 ? 11.296 -7.194 -12.561 1.00 88.06 129 TYR A N 1
ATOM 1037 C CA . TYR A 1 129 ? 10.828 -5.805 -12.475 1.00 88.06 129 TYR A CA 1
ATOM 1038 C C . TYR A 1 129 ? 11.905 -4.789 -12.069 1.00 88.06 129 TYR A C 1
ATOM 1040 O O . TYR A 1 129 ? 11.720 -3.605 -12.304 1.00 88.06 129 TYR A O 1
ATOM 1048 N N . HIS A 1 130 ? 13.053 -5.239 -11.559 1.00 81.25 130 HIS A N 1
ATOM 1049 C CA . HIS A 1 130 ? 14.242 -4.404 -11.319 1.00 81.25 130 HIS A CA 1
ATOM 1050 C C . HIS A 1 130 ? 15.047 -4.125 -12.594 1.00 81.25 130 HIS A C 1
ATOM 1052 O O . HIS A 1 130 ? 15.949 -3.299 -12.610 1.00 81.25 130 HIS A O 1
ATOM 1058 N N . LYS A 1 131 ? 14.771 -4.832 -13.695 1.00 59.88 131 LYS A N 1
ATOM 1059 C CA . LYS A 1 131 ? 15.438 -4.562 -14.970 1.00 59.88 131 LYS A CA 1
ATOM 1060 C C . LYS A 1 131 ? 14.579 -3.669 -15.849 1.00 59.88 131 LYS A C 1
ATOM 1062 O O . LYS A 1 131 ? 13.834 -4.177 -16.685 1.00 59.88 131 LYS A O 1
ATOM 1067 N N . LYS A 1 132 ? 14.771 -2.355 -15.709 1.00 48.59 132 LYS A N 1
ATOM 1068 C CA . LYS A 1 132 ? 14.794 -1.392 -16.825 1.00 48.59 132 LYS A CA 1
ATOM 1069 C C . LYS A 1 132 ? 15.393 -0.053 -16.369 1.00 48.59 132 LYS A C 1
ATOM 1071 O O . LYS A 1 132 ? 14.678 0.886 -16.042 1.00 48.59 132 LYS A O 1
ATOM 1076 N N . GLY A 1 133 ? 16.720 -0.018 -16.427 1.00 40.38 133 GLY A N 1
ATOM 1077 C CA . GLY A 1 133 ? 17.590 1.152 -16.504 1.00 40.38 133 GLY A CA 1
ATOM 1078 C C . GLY A 1 133 ? 18.858 0.720 -17.216 1.00 40.38 133 GLY A C 1
ATOM 1079 O O . GLY A 1 133 ? 19.587 -0.097 -16.614 1.00 40.38 133 GLY A O 1
#

Sequence (133 aa):
MSKQKDKSQISILIHLASMDGDIDDTEKELISRIGMAHGLSEEELQEYFDHPLEKIDFSKLSEDESFDTLYNLVHLMKVDGKIFDEEISYCMNMAKKLGYPLEAVMDLYSQVHANVKLKSEIQKIKRKYHKKG